Protein AF-A0AAJ1Y8E9-F1 (afdb_monomer)

Nearest PDB structures (foldseek):
  2ao9-assembly1_F  TM=3.882E-01  e=6.400E-01  Bacillus cereus ATCC 14579
  6o6n-assembly1_A  TM=3.589E-01  e=6.833E+00  Mycobacterium tuberculosis

Organism: Serratia fonticola (NCBI:txid47917)

Mean predicted aligned error: 3.57 Å

Structure (mmCIF, N/CA/C/O backbone):
data_AF-A0AAJ1Y8E9-F1
#
_entry.id   AF-A0AAJ1Y8E9-F1
#
loop_
_atom_site.group_PDB
_atom_site.id
_atom_site.type_symbol
_atom_site.label_atom_id
_atom_site.label_alt_id
_atom_site.label_comp_id
_atom_site.label_asym_id
_atom_site.label_entity_id
_atom_site.label_seq_id
_atom_site.pdbx_PDB_ins_code
_atom_site.Cartn_x
_atom_site.Cartn_y
_atom_site.Cartn_z
_atom_site.occupancy
_atom_site.B_iso_or_equiv
_atom_site.auth_seq_id
_atom_site.auth_comp_id
_atom_site.auth_asym_id
_atom_site.auth_atom_id
_atom_site.pdbx_PDB_model_num
ATOM 1 N N . MET A 1 1 ? -10.326 -5.607 13.992 1.00 84.88 1 MET A N 1
ATOM 2 C CA . MET A 1 1 ? -10.492 -5.549 12.525 1.00 84.88 1 MET A CA 1
ATOM 3 C C . MET A 1 1 ? -10.430 -6.961 11.985 1.00 84.88 1 MET A C 1
ATOM 5 O O . MET A 1 1 ? -9.574 -7.726 12.414 1.00 84.88 1 MET A O 1
ATOM 9 N N . ASP A 1 2 ? -11.366 -7.311 11.118 1.00 89.75 2 ASP A N 1
ATOM 10 C CA . ASP A 1 2 ? -11.455 -8.600 10.439 1.00 89.75 2 ASP A CA 1
ATOM 11 C C . ASP A 1 2 ? -10.494 -8.673 9.240 1.00 89.75 2 ASP A C 1
ATOM 13 O O . ASP A 1 2 ? -10.053 -7.656 8.700 1.00 89.75 2 ASP A O 1
ATOM 17 N N . LYS A 1 3 ? -10.148 -9.897 8.824 1.00 89.12 3 LYS A N 1
ATOM 18 C CA . LYS A 1 3 ? -9.166 -10.142 7.758 1.00 89.12 3 LYS A CA 1
ATOM 19 C C . LYS A 1 3 ? -9.523 -9.460 6.418 1.00 89.12 3 LYS A C 1
ATOM 21 O O . LYS A 1 3 ? -8.638 -8.802 5.877 1.00 89.12 3 LYS A O 1
ATOM 26 N N . PRO A 1 4 ? -10.773 -9.516 5.915 1.00 93.19 4 PRO A N 1
ATOM 27 C CA . PRO A 1 4 ? -11.158 -8.817 4.684 1.00 93.19 4 PRO A CA 1
ATOM 28 C C . PRO A 1 4 ? -10.885 -7.308 4.709 1.00 93.19 4 PRO A C 1
ATOM 30 O O . PRO A 1 4 ? -10.433 -6.738 3.715 1.00 93.19 4 PRO A O 1
ATOM 33 N N . THR A 1 5 ? -11.128 -6.653 5.845 1.00 94.94 5 THR A N 1
ATOM 34 C CA . THR A 1 5 ? -10.842 -5.223 6.015 1.00 94.94 5 THR A CA 1
ATOM 35 C C . THR A 1 5 ? -9.339 -4.950 5.965 1.00 94.94 5 THR A C 1
ATOM 37 O O . THR A 1 5 ? -8.902 -4.019 5.289 1.00 94.94 5 THR A O 1
ATOM 40 N N . LEU A 1 6 ? -8.527 -5.793 6.611 1.00 96.19 6 LEU A N 1
ATOM 41 C CA . LEU A 1 6 ? -7.065 -5.678 6.574 1.00 96.19 6 LEU A CA 1
ATOM 42 C C . LEU A 1 6 ? -6.499 -5.871 5.162 1.00 96.19 6 LEU A C 1
ATOM 44 O O . LEU A 1 6 ? -5.613 -5.118 4.763 1.00 96.19 6 LEU A O 1
ATOM 48 N N . ASP A 1 7 ? -7.040 -6.809 4.383 1.00 97.50 7 ASP A N 1
ATOM 49 C CA . ASP A 1 7 ? -6.612 -7.039 2.999 1.00 97.50 7 ASP A CA 1
ATOM 50 C C . ASP A 1 7 ? -6.908 -5.816 2.106 1.00 97.50 7 ASP A C 1
ATOM 52 O O . ASP A 1 7 ? -6.080 -5.427 1.277 1.00 97.50 7 ASP A O 1
ATOM 56 N N . LYS A 1 8 ? -8.050 -5.141 2.313 1.00 98.00 8 LYS A N 1
ATOM 57 C CA . LYS A 1 8 ? -8.374 -3.879 1.621 1.00 98.00 8 LYS A CA 1
ATOM 58 C C . LYS A 1 8 ? -7.434 -2.740 2.020 1.00 98.00 8 LYS A C 1
ATOM 60 O O . LYS A 1 8 ? -6.979 -2.003 1.145 1.00 98.00 8 LYS A O 1
ATOM 65 N N . ILE A 1 9 ? -7.114 -2.615 3.310 1.00 98.31 9 ILE A N 1
ATOM 66 C CA . ILE A 1 9 ? -6.143 -1.628 3.813 1.00 98.31 9 ILE A CA 1
ATOM 67 C C . ILE A 1 9 ? -4.780 -1.851 3.155 1.00 98.31 9 ILE A C 1
ATOM 69 O O . ILE A 1 9 ? -4.176 -0.904 2.654 1.00 98.31 9 ILE A O 1
ATOM 73 N N . GLU A 1 10 ? -4.309 -3.101 3.112 1.00 98.25 10 GLU A N 1
ATOM 74 C CA . GLU A 1 10 ? -3.048 -3.462 2.461 1.00 98.25 10 GLU A CA 1
ATOM 75 C C . GLU A 1 10 ? -3.061 -3.106 0.966 1.00 98.25 10 GLU A C 1
ATOM 77 O O . GLU A 1 10 ? -2.110 -2.498 0.473 1.00 98.25 10 GLU A O 1
ATOM 82 N N . ALA A 1 11 ? -4.145 -3.422 0.250 1.00 97.88 11 ALA A N 1
ATOM 83 C CA . ALA A 1 11 ? -4.276 -3.125 -1.175 1.00 97.88 11 ALA A CA 1
ATOM 84 C C . ALA A 1 11 ? -4.256 -1.615 -1.473 1.00 97.88 11 ALA A C 1
ATOM 86 O O . ALA A 1 11 ? -3.587 -1.174 -2.408 1.00 97.88 11 ALA A O 1
ATOM 87 N N . LEU A 1 12 ? -4.965 -0.807 -0.679 1.00 98.31 12 LEU A N 1
ATOM 88 C CA . LEU A 1 12 ? -4.983 0.650 -0.839 1.00 98.31 12 LEU A CA 1
ATOM 89 C C . LEU A 1 12 ? -3.640 1.281 -0.450 1.00 98.31 12 LEU A C 1
ATOM 91 O O . LEU A 1 12 ? -3.133 2.146 -1.165 1.00 98.31 12 LEU A O 1
ATOM 95 N N . ALA A 1 13 ? -3.010 0.800 0.622 1.00 98.31 13 ALA A N 1
ATOM 96 C CA . ALA A 1 13 ? -1.676 1.239 1.016 1.00 98.31 13 ALA A CA 1
ATOM 97 C C . ALA A 1 13 ? -0.615 0.905 -0.046 1.00 98.31 13 ALA A C 1
ATOM 99 O O . ALA A 1 13 ? 0.269 1.722 -0.304 1.00 98.31 13 ALA A O 1
ATOM 100 N N . GLY A 1 14 ? -0.724 -0.254 -0.706 1.00 97.88 14 GLY A N 1
ATOM 101 C CA . GLY A 1 14 ? 0.148 -0.636 -1.822 1.00 97.88 14 GLY A CA 1
ATOM 102 C C . GLY A 1 14 ? 0.024 0.276 -3.045 1.00 97.88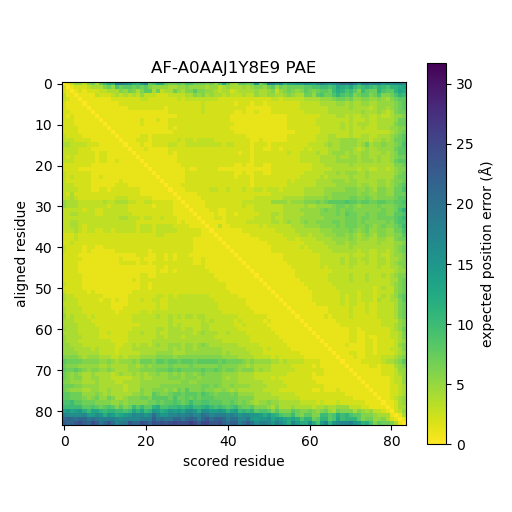 14 GLY A C 1
ATOM 103 O O . GLY A 1 14 ? 0.971 0.399 -3.814 1.00 97.88 14 GLY 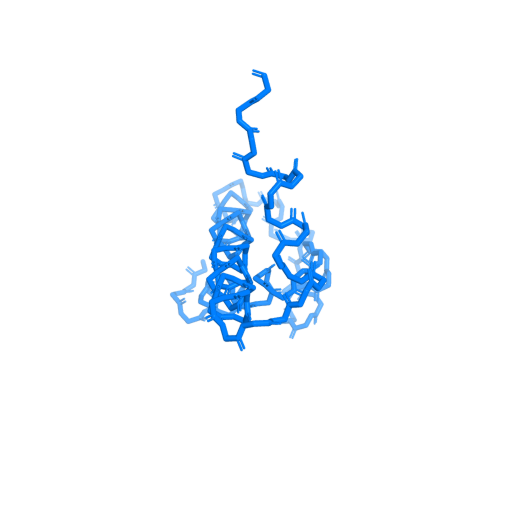A O 1
ATOM 104 N N . ARG A 1 15 ? -1.102 0.983 -3.187 1.00 96.69 15 ARG A N 1
ATOM 105 C CA . ARG A 1 15 ? -1.324 2.005 -4.225 1.00 96.69 15 ARG A CA 1
ATOM 106 C C . ARG A 1 15 ? -0.848 3.403 -3.816 1.00 96.69 15 ARG A C 1
ATOM 108 O O . ARG A 1 15 ? -1.024 4.345 -4.580 1.00 96.69 15 ARG A O 1
ATOM 115 N N . GLY A 1 16 ? -0.252 3.550 -2.632 1.00 96.38 16 GLY A N 1
ATOM 116 C CA . GLY A 1 16 ? 0.330 4.809 -2.161 1.00 96.38 16 GLY A CA 1
ATOM 117 C C . GLY A 1 16 ? -0.621 5.723 -1.386 1.00 96.38 16 GLY A C 1
ATOM 118 O O . GLY A 1 16 ? -0.238 6.854 -1.091 1.00 96.38 16 GLY A O 1
ATOM 119 N N . LEU A 1 17 ? -1.823 5.262 -1.022 1.00 98.06 17 LEU A N 1
ATOM 120 C CA . LEU A 1 17 ? -2.754 6.070 -0.227 1.00 98.06 17 LEU A CA 1
ATOM 121 C C . LEU A 1 17 ? -2.235 6.291 1.208 1.00 98.06 17 LEU A C 1
ATOM 123 O O . LEU A 1 17 ? -1.529 5.454 1.786 1.00 98.06 17 LEU A O 1
ATOM 127 N N . SER A 1 18 ? -2.597 7.438 1.787 1.00 97.19 18 SER A N 1
ATOM 128 C CA . SER A 1 18 ? -2.281 7.803 3.172 1.00 97.19 18 SER A CA 1
ATOM 129 C C . SER A 1 18 ? -3.176 7.080 4.192 1.00 97.19 18 SER A C 1
ATOM 131 O O . SER A 1 18 ? -4.232 6.559 3.848 1.00 97.19 18 SER A O 1
ATOM 133 N N . GLU A 1 19 ? -2.771 7.069 5.470 1.00 96.56 19 GLU A N 1
ATOM 134 C CA . GLU A 1 19 ? -3.559 6.475 6.572 1.00 96.56 19 GLU A CA 1
ATOM 135 C C . GLU A 1 19 ? -4.984 7.044 6.634 1.00 96.56 19 GLU A C 1
ATOM 137 O O . GLU A 1 19 ? -5.923 6.265 6.794 1.00 96.56 19 GLU A O 1
ATOM 142 N N . GLN A 1 20 ? -5.137 8.358 6.434 1.00 96.88 20 GLN A N 1
ATOM 143 C CA . GLN A 1 20 ? -6.440 9.022 6.421 1.00 96.88 20 GLN A CA 1
ATOM 144 C C . GLN A 1 20 ? -7.251 8.664 5.171 1.00 96.88 20 GLN A C 1
ATOM 146 O O . GLN A 1 20 ? -8.390 8.245 5.294 1.00 96.88 20 GLN A O 1
ATOM 151 N N . GLN A 1 21 ? -6.648 8.726 3.978 1.00 98.25 21 GLN A N 1
ATOM 152 C CA . GLN A 1 21 ? -7.345 8.402 2.724 1.00 98.25 21 GLN A CA 1
ATOM 153 C C . GLN A 1 21 ? -7.877 6.965 2.704 1.00 98.25 21 GLN A C 1
ATOM 155 O O . GLN A 1 21 ? -8.935 6.704 2.142 1.00 98.25 21 GLN A O 1
ATOM 160 N N . ILE A 1 22 ? -7.138 6.023 3.299 1.00 98.25 22 ILE A N 1
ATOM 161 C CA . ILE A 1 22 ? -7.583 4.632 3.435 1.00 98.25 22 ILE A CA 1
ATOM 162 C C . ILE A 1 22 ? -8.757 4.535 4.410 1.00 98.25 22 ILE A C 1
ATOM 164 O O . ILE A 1 22 ? -9.694 3.788 4.140 1.00 98.25 22 ILE A O 1
ATOM 168 N N . ALA A 1 23 ? -8.704 5.271 5.522 1.00 97.44 23 ALA A N 1
ATOM 169 C CA . ALA A 1 23 ? -9.771 5.273 6.511 1.00 97.44 23 ALA A CA 1
ATOM 170 C C . ALA A 1 23 ? -11.062 5.831 5.899 1.00 97.44 23 ALA A C 1
ATOM 172 O O . ALA A 1 23 ? -12.086 5.155 5.935 1.00 97.44 23 ALA A O 1
ATOM 173 N N . ASP A 1 24 ? -10.970 6.976 5.221 1.00 98.00 24 ASP A N 1
ATOM 174 C CA . ASP A 1 24 ? -12.090 7.613 4.526 1.00 98.00 24 ASP A CA 1
ATOM 175 C C . ASP A 1 24 ? -12.669 6.694 3.433 1.00 98.00 24 ASP A C 1
ATOM 177 O O . ASP A 1 24 ? -13.881 6.532 3.320 1.00 98.00 24 ASP A O 1
ATOM 18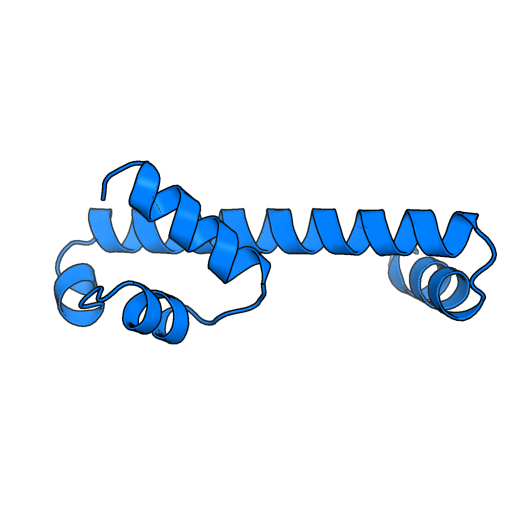1 N N . ALA A 1 25 ? -11.812 6.027 2.649 1.00 97.75 25 ALA A N 1
ATOM 182 C CA . ALA A 1 25 ? -12.242 5.122 1.578 1.00 97.75 25 ALA A CA 1
ATOM 183 C C . ALA A 1 25 ? -12.928 3.837 2.077 1.00 97.75 25 ALA A C 1
ATOM 185 O O . ALA A 1 25 ? -13.614 3.169 1.300 1.00 97.75 25 ALA A O 1
ATOM 186 N N . LEU A 1 26 ? -12.705 3.457 3.336 1.00 96.81 26 LEU A N 1
ATOM 187 C CA . LEU A 1 26 ? -13.267 2.255 3.957 1.00 96.81 26 LEU A CA 1
ATOM 188 C C . LEU A 1 26 ? -14.322 2.573 5.023 1.00 96.81 26 LEU A C 1
ATOM 190 O O . LEU A 1 26 ? -14.763 1.646 5.701 1.00 96.81 26 LEU A O 1
ATOM 194 N N . ASP A 1 27 ? -14.710 3.844 5.157 1.00 96.62 27 ASP A N 1
ATOM 195 C CA . ASP A 1 27 ? -15.634 4.338 6.185 1.00 96.62 27 ASP A CA 1
ATOM 196 C C . ASP A 1 27 ? -15.196 3.946 7.614 1.00 96.62 27 ASP A C 1
ATOM 198 O O . ASP A 1 27 ? -15.977 3.521 8.466 1.00 96.62 27 ASP A O 1
ATOM 202 N N . ILE A 1 28 ? -13.885 4.026 7.869 1.00 95.62 28 ILE A N 1
ATOM 203 C CA . ILE A 1 28 ? -13.278 3.752 9.173 1.00 95.62 28 ILE A CA 1
ATOM 204 C C . ILE A 1 28 ? -13.122 5.072 9.921 1.00 95.62 28 ILE A C 1
ATOM 206 O O . 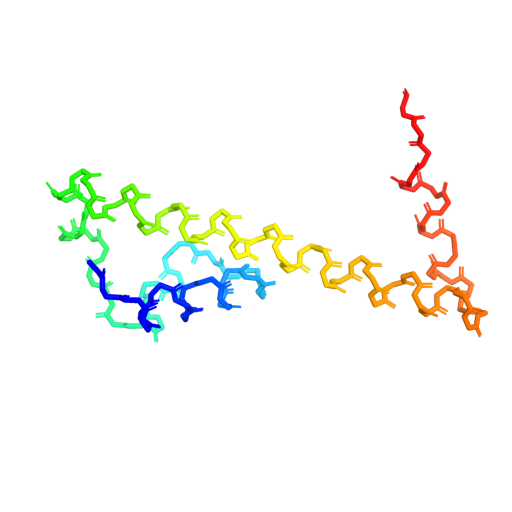ILE A 1 28 ? -12.332 5.930 9.533 1.00 95.62 28 ILE A O 1
ATOM 210 N N . ASP A 1 29 ? -13.782 5.192 11.068 1.00 95.94 29 ASP A N 1
ATOM 211 C CA . ASP A 1 29 ? -13.510 6.273 12.012 1.00 95.94 29 ASP A CA 1
ATOM 212 C C . ASP A 1 29 ? -12.129 6.064 12.661 1.00 95.94 29 ASP A C 1
ATOM 214 O O . ASP A 1 29 ? -11.944 5.274 13.601 1.00 95.94 29 ASP A O 1
ATOM 218 N N . ILE A 1 30 ? -11.122 6.745 12.111 1.00 93.25 30 ILE A N 1
ATOM 219 C CA . ILE A 1 30 ? -9.736 6.619 12.559 1.00 93.25 30 ILE A CA 1
ATOM 220 C C . ILE A 1 30 ? -9.529 7.207 13.957 1.00 93.25 30 ILE A C 1
ATOM 222 O O . ILE A 1 30 ? -8.709 6.679 14.709 1.00 93.25 30 ILE A O 1
ATOM 226 N N . GLU A 1 31 ? -10.279 8.243 14.340 1.00 95.31 31 GLU A N 1
ATOM 227 C CA . GLU A 1 31 ? -10.158 8.858 15.665 1.00 95.31 31 GLU A CA 1
ATOM 228 C C . GLU A 1 31 ? -10.698 7.913 16.734 1.00 95.31 31 GLU A C 1
ATOM 230 O O . GLU A 1 31 ? -10.018 7.641 17.726 1.00 95.31 31 GLU A O 1
ATOM 235 N N . LYS A 1 32 ? -11.851 7.284 16.480 1.00 95.62 32 LYS A N 1
ATOM 236 C CA . LYS A 1 32 ? -12.350 6.201 17.334 1.00 95.62 32 LYS A CA 1
ATOM 237 C C . LYS A 1 32 ? -11.370 5.031 17.378 1.00 95.62 32 LYS A C 1
ATOM 239 O O . LYS A 1 32 ? -11.098 4.500 18.452 1.00 95.62 32 LYS A O 1
ATOM 244 N N . THR A 1 33 ? -10.785 4.652 16.244 1.00 94.00 33 THR A N 1
ATOM 245 C CA . THR A 1 33 ? -9.797 3.560 16.175 1.00 94.00 33 THR A CA 1
ATOM 246 C C . THR A 1 33 ? -8.541 3.859 17.000 1.00 94.00 33 THR A C 1
ATOM 248 O O . THR A 1 33 ? -7.978 2.945 17.599 1.00 94.00 33 THR A O 1
ATOM 251 N N . ARG A 1 34 ? -8.111 5.125 17.092 1.00 95.12 34 ARG A N 1
ATOM 252 C CA . ARG A 1 34 ? -6.960 5.549 17.913 1.00 95.12 34 ARG A CA 1
ATOM 253 C C . ARG A 1 34 ? -7.188 5.399 19.415 1.00 95.12 34 ARG A C 1
ATOM 255 O O . ARG A 1 34 ? -6.206 5.298 20.144 1.00 95.12 34 ARG A O 1
ATOM 262 N N . THR A 1 35 ? -8.440 5.342 19.873 1.00 97.00 35 THR A N 1
ATOM 263 C CA . THR A 1 35 ? -8.751 5.081 21.291 1.00 97.00 35 THR A CA 1
ATOM 264 C C . THR A 1 35 ? -8.410 3.646 21.713 1.00 97.00 35 THR A C 1
ATOM 266 O O . THR A 1 35 ? -8.128 3.403 22.885 1.00 97.00 35 THR A O 1
ATOM 269 N N . ASP A 1 36 ? -8.354 2.706 20.760 1.00 97.12 36 ASP A N 1
ATOM 270 C CA . ASP A 1 36 ? -7.886 1.336 20.971 1.00 97.12 36 ASP A CA 1
ATOM 271 C C . ASP A 1 36 ? -6.481 1.150 20.375 1.00 97.12 36 ASP A C 1
ATOM 273 O O . ASP A 1 36 ? -6.285 0.981 19.166 1.00 97.12 36 ASP A O 1
ATOM 277 N N . MET A 1 37 ? -5.482 1.102 21.261 1.00 95.62 37 MET A N 1
ATOM 278 C CA . MET A 1 37 ? -4.074 0.927 20.896 1.00 95.62 37 MET A CA 1
ATOM 279 C C . MET A 1 37 ? -3.800 -0.354 20.092 1.00 95.62 37 MET A C 1
ATOM 281 O O . MET A 1 37 ? -2.909 -0.363 19.238 1.00 95.62 37 MET A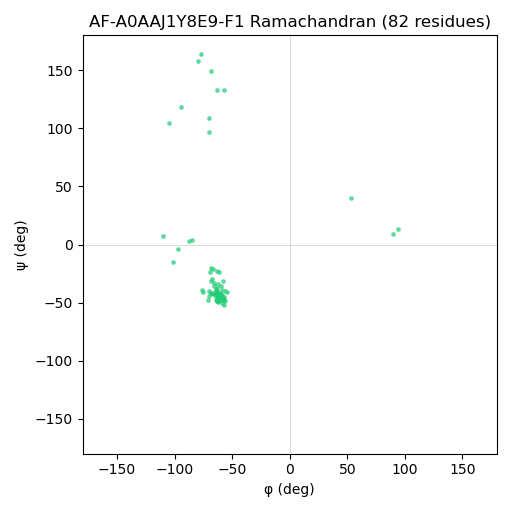 O 1
ATOM 285 N N . LYS A 1 38 ? -4.553 -1.438 20.320 1.00 96.69 38 LYS A N 1
ATOM 286 C CA . LYS A 1 38 ? -4.397 -2.683 19.553 1.00 96.69 38 LYS A CA 1
ATOM 287 C C . LYS A 1 38 ? -4.994 -2.534 18.158 1.00 96.69 38 LYS A C 1
ATOM 289 O O . LYS A 1 38 ? -4.383 -2.984 17.183 1.00 96.69 38 LYS A O 1
ATOM 294 N N . ALA A 1 39 ? -6.152 -1.887 18.043 1.00 95.50 39 ALA A N 1
ATOM 295 C CA . ALA A 1 39 ? -6.798 -1.648 16.757 1.00 95.50 39 ALA A CA 1
ATOM 296 C C . ALA A 1 39 ? -5.942 -0.747 15.854 1.00 95.50 39 ALA A C 1
ATOM 298 O O . ALA A 1 39 ? -5.652 -1.131 14.718 1.00 95.50 39 ALA A O 1
ATOM 299 N N . ILE A 1 40 ? -5.448 0.387 16.366 1.00 96.94 40 ILE A N 1
ATOM 300 C CA . ILE A 1 40 ? -4.598 1.296 15.580 1.00 96.94 40 ILE A CA 1
ATOM 301 C C . ILE A 1 40 ? -3.250 0.664 15.210 1.00 96.94 40 ILE A C 1
ATOM 303 O O . ILE A 1 40 ? -2.759 0.863 14.097 1.00 96.94 40 ILE A O 1
ATOM 307 N N . ALA A 1 41 ? -2.659 -0.151 16.094 1.00 97.75 41 ALA A N 1
ATOM 308 C CA . ALA A 1 41 ? -1.441 -0.893 15.776 1.00 97.75 41 ALA A CA 1
ATOM 309 C C . ALA A 1 41 ? -1.679 -1.895 14.637 1.00 97.75 41 ALA A C 1
ATOM 311 O O . ALA A 1 41 ? -0.884 -1.958 13.698 1.00 97.75 41 ALA A O 1
ATOM 312 N N . THR A 1 42 ? -2.798 -2.625 14.679 1.00 97.56 42 THR A N 1
ATOM 313 C CA . THR A 1 42 ? -3.185 -3.581 13.630 1.00 97.56 42 THR A CA 1
ATOM 314 C C . THR A 1 42 ? -3.400 -2.874 12.291 1.00 97.56 42 THR A C 1
ATOM 316 O O . THR A 1 42 ? -2.858 -3.301 11.270 1.00 97.56 42 THR A O 1
ATOM 319 N N . TYR A 1 43 ? -4.118 -1.749 12.302 1.00 97.31 43 TYR A N 1
ATOM 320 C CA . TYR A 1 43 ? -4.364 -0.919 11.124 1.00 97.31 43 TYR A CA 1
ATOM 321 C C . TYR A 1 43 ? -3.056 -0.426 10.487 1.00 97.31 43 TYR A C 1
ATOM 323 O O . TYR A 1 43 ? -2.793 -0.641 9.302 1.00 97.31 43 TYR A O 1
ATOM 331 N N . ARG A 1 44 ? -2.161 0.157 11.292 1.00 97.69 44 ARG A N 1
ATOM 332 C CA . ARG A 1 44 ? -0.857 0.647 10.820 1.00 97.69 44 ARG A CA 1
ATOM 333 C C . ARG A 1 44 ? 0.060 -0.472 10.345 1.00 97.69 44 ARG A C 1
ATOM 335 O O . ARG A 1 44 ? 0.838 -0.268 9.412 1.00 97.69 44 ARG A O 1
ATOM 342 N N . GLN A 1 45 ? -0.014 -1.651 10.957 1.00 98.19 45 GLN A N 1
ATOM 343 C CA . GLN A 1 45 ? 0.743 -2.813 10.505 1.00 98.19 45 GLN A CA 1
ATOM 344 C C . GLN A 1 45 ? 0.278 -3.272 9.118 1.00 98.19 45 GLN A C 1
ATOM 346 O O . GLN A 1 45 ? 1.127 -3.573 8.279 1.00 98.19 45 GLN A O 1
ATOM 351 N N . ALA A 1 46 ? -1.033 -3.281 8.857 1.00 98.19 46 ALA A N 1
ATOM 352 C CA . ALA A 1 46 ? -1.577 -3.541 7.526 1.00 98.19 46 ALA A CA 1
ATOM 353 C C . ALA A 1 46 ? -1.087 -2.487 6.518 1.00 98.19 46 ALA A C 1
ATOM 355 O O . ALA A 1 46 ? -0.552 -2.842 5.475 1.00 98.19 46 ALA A O 1
ATOM 356 N N . ILE A 1 47 ? -1.101 -1.195 6.858 1.00 98.38 47 ILE A N 1
ATOM 357 C CA . ILE A 1 47 ? -0.544 -0.154 5.973 1.00 98.38 47 ILE A CA 1
ATOM 358 C C . ILE A 1 47 ? 0.933 -0.412 5.642 1.00 98.38 47 ILE A C 1
ATOM 360 O O . ILE A 1 47 ? 1.331 -0.338 4.479 1.00 98.38 47 ILE A O 1
ATOM 364 N N . ARG A 1 48 ? 1.765 -0.729 6.644 1.00 98.25 48 ARG A N 1
ATOM 365 C CA . ARG A 1 48 ? 3.194 -1.028 6.426 1.00 98.25 48 ARG A CA 1
ATOM 366 C C . ARG A 1 48 ? 3.385 -2.228 5.497 1.00 98.25 48 ARG A C 1
ATOM 368 O O . ARG A 1 48 ? 4.205 -2.156 4.585 1.00 98.25 48 ARG A O 1
ATOM 375 N N . ARG A 1 49 ? 2.611 -3.299 5.702 1.00 98.12 49 ARG A N 1
ATOM 376 C CA . ARG A 1 49 ? 2.619 -4.490 4.839 1.00 98.12 49 ARG A CA 1
ATOM 377 C C . ARG A 1 49 ? 2.199 -4.151 3.412 1.00 98.12 49 ARG A C 1
ATOM 379 O O . ARG A 1 49 ? 2.909 -4.510 2.478 1.00 98.12 49 ARG A O 1
ATOM 386 N N . GLY A 1 50 ? 1.107 -3.410 3.249 1.00 98.12 50 GLY A N 1
ATOM 387 C CA . GLY A 1 50 ? 0.612 -2.965 1.950 1.00 98.12 50 GLY A CA 1
ATOM 388 C C . GLY A 1 50 ? 1.635 -2.140 1.176 1.00 98.12 50 GLY A C 1
ATOM 389 O O . GLY A 1 50 ? 1.922 -2.450 0.025 1.00 98.12 50 GLY A O 1
ATOM 390 N N . LYS A 1 51 ? 2.270 -1.154 1.824 1.00 98.12 51 LYS A N 1
ATOM 391 C CA . LYS A 1 51 ? 3.337 -0.345 1.208 1.00 98.12 51 LYS A CA 1
ATOM 392 C C . LYS A 1 51 ? 4.515 -1.196 0.736 1.00 98.12 51 LYS A C 1
ATOM 394 O O . LYS A 1 51 ? 4.991 -1.004 -0.378 1.00 98.12 51 LYS A O 1
ATOM 399 N N . ALA A 1 52 ? 4.965 -2.145 1.558 1.00 98.00 52 ALA A N 1
ATOM 400 C CA . ALA A 1 52 ? 6.049 -3.048 1.178 1.00 98.00 52 ALA A CA 1
ATOM 401 C C . ALA A 1 52 ? 5.674 -3.910 -0.041 1.00 98.00 52 ALA A C 1
ATOM 403 O O . ALA A 1 52 ? 6.471 -4.016 -0.971 1.00 98.00 52 ALA A O 1
ATOM 404 N N . LYS A 1 53 ? 4.450 -4.460 -0.075 1.00 97.31 53 LYS A N 1
ATOM 405 C CA . LYS A 1 53 ? 3.933 -5.212 -1.233 1.00 97.31 53 LYS A CA 1
ATOM 406 C C . LYS A 1 53 ? 3.869 -4.344 -2.489 1.00 97.31 53 LYS A C 1
ATOM 408 O O . LYS A 1 53 ? 4.403 -4.735 -3.516 1.00 97.31 53 LYS A O 1
ATOM 413 N N . GLY A 1 54 ? 3.315 -3.136 -2.384 1.00 97.00 54 GLY A N 1
ATOM 414 C CA . GLY A 1 54 ? 3.228 -2.200 -3.507 1.00 97.00 54 GLY A CA 1
ATOM 415 C C . GLY A 1 54 ? 4.595 -1.839 -4.095 1.00 97.00 54 GLY A C 1
ATOM 416 O O . GLY A 1 54 ? 4.768 -1.856 -5.312 1.00 97.00 54 GLY A O 1
ATOM 417 N N . ILE A 1 55 ? 5.596 -1.578 -3.245 1.00 95.62 55 ILE A N 1
ATOM 418 C CA . ILE A 1 55 ? 6.975 -1.334 -3.696 1.00 95.62 55 ILE A CA 1
ATOM 419 C C . ILE A 1 55 ? 7.547 -2.572 -4.392 1.00 95.62 55 ILE A C 1
ATOM 421 O O . ILE A 1 55 ? 8.184 -2.430 -5.435 1.00 95.62 55 ILE A O 1
ATOM 425 N N . ALA A 1 56 ? 7.326 -3.770 -3.846 1.00 95.75 56 ALA A N 1
ATOM 426 C CA . ALA A 1 56 ? 7.801 -5.011 -4.452 1.00 95.75 56 ALA A CA 1
ATOM 427 C C . ALA A 1 56 ? 7.170 -5.244 -5.835 1.00 95.75 56 ALA A C 1
ATOM 429 O O . ALA A 1 56 ? 7.888 -5.526 -6.795 1.00 95.75 56 ALA A O 1
ATOM 430 N N . ASP A 1 57 ? 5.858 -5.039 -5.959 1.00 96.50 57 ASP A N 1
ATOM 431 C CA . ASP A 1 57 ? 5.117 -5.198 -7.210 1.00 96.50 57 ASP A CA 1
ATOM 432 C C . ASP A 1 57 ? 5.582 -4.192 -8.273 1.00 96.50 57 ASP A C 1
ATOM 434 O O . ASP A 1 57 ? 5.889 -4.578 -9.405 1.00 96.50 57 ASP A O 1
ATOM 438 N N . LEU A 1 58 ? 5.710 -2.910 -7.907 1.00 94.44 58 LEU A N 1
ATOM 439 C CA . LEU A 1 58 ? 6.224 -1.868 -8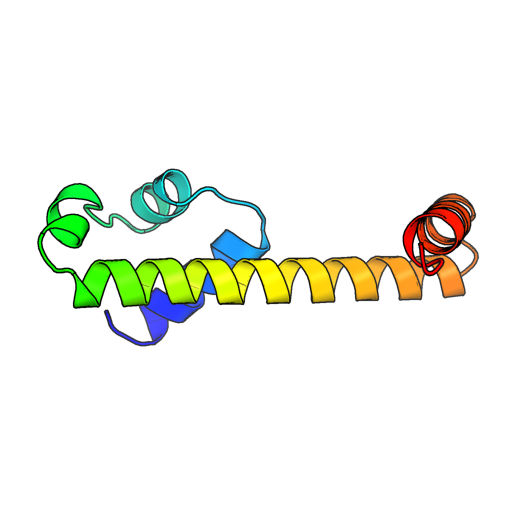.802 1.00 94.44 58 LEU A CA 1
ATOM 440 C C . LEU A 1 58 ? 7.674 -2.135 -9.214 1.00 94.44 58 LEU A C 1
ATOM 442 O O . LEU A 1 58 ? 8.015 -1.984 -10.388 1.00 94.44 58 LEU A O 1
ATOM 446 N N . SER A 1 59 ? 8.519 -2.568 -8.277 1.00 94.00 59 SER A N 1
ATOM 447 C CA . SER A 1 59 ? 9.918 -2.911 -8.558 1.00 94.00 59 SER A CA 1
ATOM 448 C C . SER A 1 59 ? 10.016 -4.087 -9.527 1.00 94.00 59 SER A C 1
ATOM 450 O O . SER A 1 59 ? 10.795 -4.039 -10.478 1.00 94.00 59 SER A O 1
ATOM 452 N N . ASN A 1 60 ? 9.189 -5.120 -9.341 1.00 95.69 60 ASN A N 1
ATOM 453 C CA . ASN A 1 60 ? 9.128 -6.260 -10.249 1.00 95.69 60 ASN A CA 1
ATOM 454 C C . ASN A 1 60 ? 8.636 -5.848 -11.647 1.00 95.69 60 ASN A C 1
ATOM 456 O O . ASN A 1 60 ? 9.242 -6.216 -12.654 1.00 95.69 60 ASN A O 1
ATOM 460 N N . ALA A 1 61 ? 7.582 -5.031 -11.725 1.00 96.31 61 ALA A N 1
ATOM 461 C CA . ALA A 1 61 ? 7.083 -4.506 -12.994 1.00 96.31 61 ALA A CA 1
ATOM 462 C C . ALA A 1 61 ? 8.154 -3.680 -13.730 1.00 96.31 61 ALA A C 1
ATOM 464 O O . ALA A 1 61 ? 8.355 -3.852 -14.937 1.00 96.31 61 ALA A O 1
ATOM 465 N N . LEU A 1 62 ? 8.884 -2.830 -13.001 1.00 95.81 62 LEU A N 1
ATOM 466 C CA . LEU A 1 62 ? 9.978 -2.032 -13.546 1.00 95.81 62 LEU A CA 1
ATOM 467 C C . LEU A 1 62 ? 11.133 -2.912 -14.041 1.00 95.81 62 LEU A C 1
ATOM 469 O O . LEU A 1 62 ? 11.650 -2.685 -15.134 1.00 95.81 62 LEU A O 1
ATOM 473 N N . TYR A 1 63 ? 11.489 -3.954 -13.289 1.00 96.12 63 TYR A N 1
ATOM 474 C CA . TYR A 1 63 ? 12.509 -4.930 -13.673 1.00 96.12 63 TYR A CA 1
ATOM 475 C C . TYR A 1 63 ? 12.146 -5.693 -14.951 1.00 96.12 63 TYR A C 1
ATOM 477 O O . TYR A 1 63 ? 12.964 -5.801 -15.866 1.00 96.12 63 TYR A O 1
ATOM 485 N N . ILE A 1 64 ? 10.906 -6.177 -15.058 1.00 97.69 64 ILE A N 1
ATOM 486 C CA . ILE A 1 64 ? 10.411 -6.848 -16.268 1.00 97.69 64 ILE A CA 1
ATOM 487 C C . ILE A 1 64 ? 10.464 -5.896 -17.466 1.00 97.69 64 ILE A C 1
ATOM 489 O O . ILE A 1 64 ? 10.879 -6.293 -18.555 1.00 97.69 64 ILE A O 1
ATOM 493 N N . LYS A 1 65 ? 10.067 -4.635 -17.276 1.00 97.69 65 LYS A N 1
ATOM 494 C CA . LYS A 1 65 ? 10.097 -3.608 -18.321 1.00 97.69 65 LYS A CA 1
ATOM 495 C C . LYS A 1 65 ? 11.529 -3.299 -18.776 1.00 97.69 65 LYS A C 1
ATOM 497 O O . LYS A 1 65 ? 11.783 -3.251 -19.978 1.00 97.69 65 LYS A O 1
ATOM 502 N N . ALA A 1 66 ? 12.472 -3.200 -17.842 1.00 96.69 66 ALA A N 1
ATOM 503 C CA . ALA A 1 66 ? 13.894 -3.054 -18.141 1.00 96.69 66 ALA A CA 1
ATOM 504 C C . ALA A 1 66 ? 14.441 -4.250 -18.937 1.00 96.69 66 ALA A C 1
ATOM 506 O O . ALA A 1 66 ? 15.083 -4.059 -19.965 1.00 96.69 66 ALA A O 1
ATOM 507 N N . LYS A 1 67 ? 14.109 -5.489 -18.541 1.00 96.50 67 LYS A N 1
ATOM 508 C CA . LYS A 1 67 ? 14.504 -6.706 -19.278 1.00 96.50 67 LYS A CA 1
ATOM 509 C C . LYS A 1 67 ? 13.959 -6.782 -20.704 1.00 96.50 67 LYS A C 1
ATOM 511 O O . LYS A 1 67 ? 14.540 -7.473 -21.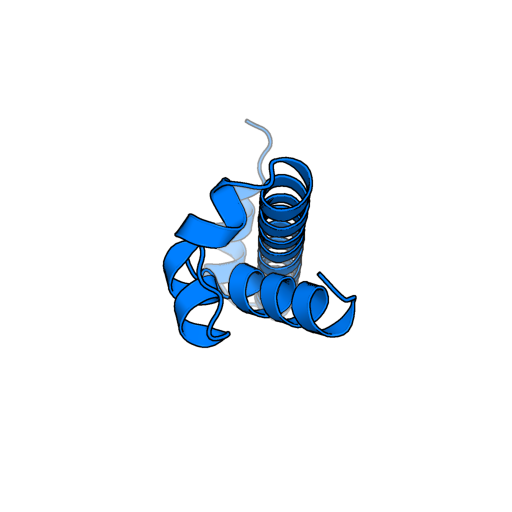533 1.00 96.50 67 LYS A O 1
ATOM 516 N N . LYS A 1 68 ? 12.861 -6.082 -20.995 1.00 97.88 68 LYS A N 1
ATOM 517 C CA . LYS A 1 68 ? 12.286 -5.966 -22.344 1.00 97.88 68 LYS A CA 1
ATOM 518 C C . LYS A 1 68 ? 12.924 -4.853 -23.186 1.00 97.88 68 LYS A C 1
ATOM 520 O O . LYS A 1 68 ? 12.475 -4.625 -24.303 1.00 97.88 68 LYS A O 1
ATOM 525 N N . GLY A 1 69 ? 13.953 -4.176 -22.674 1.00 96.06 69 GLY A N 1
ATOM 526 C CA . GLY A 1 69 ? 14.709 -3.160 -23.406 1.00 96.06 69 GLY A CA 1
ATOM 527 C C . GLY A 1 69 ? 14.231 -1.723 -23.195 1.00 96.06 69 GLY A C 1
ATOM 528 O O . GLY A 1 69 ? 14.656 -0.839 -23.931 1.00 96.06 69 GLY A O 1
ATOM 529 N N . ASP A 1 70 ? 13.376 -1.446 -22.204 1.00 98.06 70 ASP A N 1
ATOM 530 C CA . ASP A 1 70 ? 13.026 -0.059 -21.882 1.00 98.06 70 ASP A CA 1
ATOM 531 C C . ASP A 1 70 ? 14.221 0.670 -21.250 1.00 98.06 70 ASP A C 1
ATOM 533 O O . ASP A 1 70 ? 14.603 0.416 -20.103 1.00 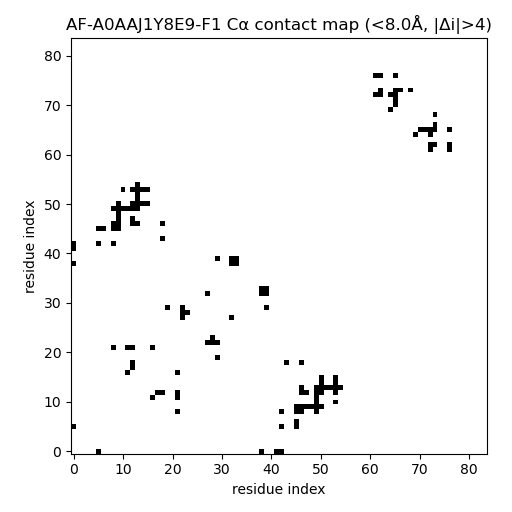98.06 70 ASP A O 1
ATOM 537 N N . THR A 1 71 ? 14.808 1.597 -22.008 1.00 97.06 71 THR A N 1
ATOM 538 C CA . THR A 1 71 ? 16.015 2.332 -21.610 1.00 97.06 71 THR A CA 1
ATOM 539 C C . THR A 1 71 ? 15.834 3.111 -20.314 1.00 97.06 71 THR A C 1
ATOM 541 O O . THR A 1 71 ? 16.737 3.124 -19.481 1.00 97.06 71 THR A O 1
ATOM 544 N N . ARG A 1 72 ? 14.668 3.730 -20.095 1.00 96.12 72 ARG A N 1
ATOM 545 C CA . ARG A 1 72 ? 14.422 4.519 -18.879 1.00 96.12 72 ARG A CA 1
ATOM 546 C C . ARG A 1 72 ? 14.358 3.623 -17.644 1.00 96.12 72 ARG A C 1
ATOM 548 O O . ARG A 1 72 ? 14.942 3.966 -16.621 1.00 96.12 72 ARG A O 1
ATOM 555 N N . ALA A 1 73 ? 13.700 2.469 -17.743 1.00 96.06 73 ALA A N 1
ATOM 556 C CA . ALA A 1 73 ? 13.640 1.489 -16.663 1.00 96.06 73 ALA A CA 1
ATOM 557 C C . ALA A 1 73 ? 15.025 0.904 -16.341 1.00 96.06 73 ALA A C 1
ATOM 559 O O . ALA A 1 73 ? 15.364 0.754 -15.168 1.00 96.06 73 ALA A O 1
ATOM 560 N N . MET A 1 74 ? 15.842 0.623 -17.365 1.00 95.75 74 MET A N 1
ATOM 561 C CA . MET A 1 74 ? 17.225 0.169 -17.183 1.00 95.75 74 MET A CA 1
ATOM 562 C C . MET A 1 74 ? 18.083 1.217 -16.463 1.00 95.75 74 MET A C 1
ATOM 564 O O . MET A 1 74 ? 18.729 0.877 -15.474 1.00 95.75 74 MET A O 1
ATOM 568 N N . ILE A 1 75 ? 18.055 2.481 -16.912 1.00 95.31 75 ILE A N 1
ATOM 569 C CA . ILE A 1 75 ? 18.794 3.587 -16.273 1.00 95.31 75 ILE A CA 1
ATOM 570 C C . ILE A 1 75 ? 18.378 3.721 -14.808 1.00 95.31 75 ILE A C 1
ATOM 572 O O . ILE A 1 75 ? 19.230 3.661 -13.925 1.00 95.31 75 ILE A O 1
ATOM 576 N N . PHE A 1 76 ? 17.071 3.812 -14.541 1.00 94.31 76 PHE A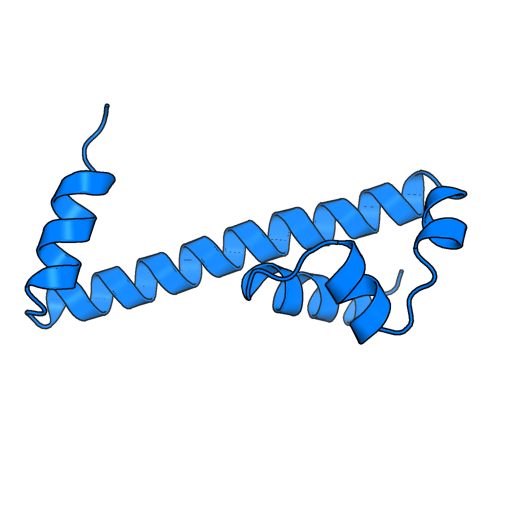 N 1
ATOM 577 C CA . PHE A 1 76 ? 16.564 3.975 -13.182 1.00 94.31 76 PHE A CA 1
ATOM 578 C C . PHE A 1 76 ? 17.046 2.855 -12.252 1.00 94.31 76 PHE A C 1
ATOM 580 O O . PHE A 1 76 ? 17.560 3.134 -11.170 1.00 94.31 76 PHE A O 1
ATOM 587 N N . LEU A 1 77 ? 16.923 1.588 -12.667 1.00 92.50 77 LEU A N 1
ATOM 588 C CA . LEU A 1 77 ? 17.352 0.451 -11.850 1.00 92.50 77 LEU A CA 1
ATOM 589 C C . LEU A 1 77 ? 18.863 0.459 -11.603 1.00 92.50 77 LEU A C 1
ATOM 591 O O . LEU A 1 77 ? 19.287 0.215 -10.478 1.00 92.50 77 LEU A O 1
ATOM 595 N N . LEU A 1 78 ? 19.676 0.765 -12.616 1.00 92.31 78 LEU A N 1
ATOM 596 C CA . LEU A 1 78 ? 21.131 0.831 -12.465 1.00 92.31 78 LEU A CA 1
ATOM 597 C C . LEU A 1 78 ? 21.582 1.986 -11.566 1.00 92.31 78 LEU A C 1
ATOM 599 O O . LEU A 1 78 ? 22.616 1.871 -10.918 1.00 92.31 78 LEU A O 1
ATOM 603 N N . GLU A 1 79 ? 20.846 3.092 -11.516 1.00 92.44 79 GLU A N 1
ATOM 604 C CA . GLU A 1 79 ? 21.141 4.205 -10.608 1.00 92.44 79 GLU A CA 1
ATOM 605 C C . GLU A 1 79 ? 20.722 3.903 -9.164 1.00 92.44 79 GLU A C 1
ATOM 607 O O . GLU A 1 79 ? 21.452 4.240 -8.235 1.00 92.44 79 GLU A O 1
ATOM 612 N N . HIS A 1 80 ? 19.580 3.238 -8.970 1.00 87.94 80 HIS A N 1
ATOM 613 C CA . HIS A 1 80 ? 18.936 3.118 -7.657 1.00 87.94 80 HIS A CA 1
ATOM 614 C C . HIS A 1 80 ? 19.152 1.767 -6.955 1.00 87.94 80 HIS A C 1
ATOM 616 O O . HIS A 1 80 ? 18.901 1.673 -5.756 1.00 87.94 80 HIS A O 1
ATOM 622 N N . LEU A 1 81 ? 19.612 0.723 -7.659 1.00 81.75 81 LEU A N 1
ATOM 623 C CA . LEU A 1 81 ? 19.932 -0.588 -7.065 1.00 81.75 81 LEU A CA 1
ATOM 624 C C . LEU A 1 81 ? 21.418 -0.779 -6.745 1.00 81.75 81 LEU A C 1
ATOM 626 O O . LEU A 1 81 ? 21.792 -1.817 -6.196 1.00 81.75 81 LEU A O 1
ATOM 630 N N . LYS A 1 82 ? 22.281 0.184 -7.084 1.00 76.00 82 LYS A N 1
ATOM 631 C CA . LYS A 1 82 ? 23.686 0.127 -6.672 1.00 76.00 82 LYS A CA 1
ATOM 632 C C . LYS A 1 82 ? 23.767 0.189 -5.140 1.00 76.00 82 LYS A C 1
ATOM 634 O O . LYS A 1 82 ? 23.099 1.041 -4.548 1.00 76.00 82 LYS A O 1
ATOM 639 N N . PRO A 1 83 ? 24.558 -0.683 -4.487 1.00 66.19 83 PRO A N 1
ATOM 640 C CA . PRO A 1 83 ? 24.847 -0.516 -3.068 1.00 66.19 83 PRO A CA 1
ATOM 641 C C . PRO A 1 83 ? 25.484 0.866 -2.854 1.00 66.19 83 PRO A C 1
ATOM 643 O O . PRO A 1 83 ? 26.345 1.269 -3.639 1.00 66.19 83 PRO A O 1
ATOM 646 N N . LYS A 1 84 ? 24.989 1.598 -1.848 1.00 59.62 84 LYS A N 1
ATOM 647 C CA . LYS A 1 84 ? 25.558 2.885 -1.422 1.00 59.62 84 LYS A CA 1
ATOM 648 C C . LYS A 1 84 ? 26.915 2.695 -0.765 1.00 59.62 84 LYS A C 1
ATOM 650 O O . LYS A 1 84 ? 27.059 1.690 -0.034 1.00 59.62 84 LYS A O 1
#

Radius of gyration: 16.63 Å; Cα contacts (8 Å, |Δi|>4): 70; chains: 1; bounding box: 41×19×45 Å

Solvent-accessible surface area (backbone atoms only — not comparable to full-atom values): 4595 Å² total; per-residue (Å²): 133,58,68,74,61,42,54,50,42,16,55,43,19,28,72,69,50,52,78,63,58,48,24,64,75,65,76,44,64,58,70,68,36,57,77,38,68,66,52,39,49,52,53,53,49,28,33,54,53,11,37,53,49,27,52,51,54,52,51,49,52,40,49,55,44,22,75,73,65,37,64,68,41,40,51,52,48,64,69,70,68,53,86,130

pLDDT: mean 94.94, std 6.17, range [59.62, 98.38]

Foldseek 3Di:
DDPVLLVQLLQVLLVVDDLVRSCVVSVHPVVVQVVDPVSNVSSVVSSVNSVVVSVVVVLVVLVVVVVVPDPVSVVVCVVPVDDD

Secondary structure (DSSP, 8-state):
--HHHHHHHHHHHHTT--HHHHHHHTT--HHHHHHSHHHHHHHHHHHHHHHHHHHHHHHHHHHHHHHTT-HHHHHHHHHHSS--

Sequence (84 aa):
MDKPTLDKIEALAGRGLSEQQIADALDIDIEKTRTDMKAIATYRQAIRRGKAKGIADLSNALYIKAKKGDTRAMIFLLEHLKPK